Protein AF-A0AAF0UIE4-F1 (afdb_monomer_lite)

Foldseek 3Di:
DVVVVVVVVVVVVVVVVVVCCVCPPDVDPDLVVQLVDDDPVDDNVVSNVVSVVCPDPVVVVVVVVVVVVQVVVDDVPDDRDPPVVVVVVVVVVVVVVVVVVVVVVVVVVVVVVVVVVVVVVVVVVVVVVVVVVVVVVVVVVVVVVVVVVVVVVVVVVVVVVVVVVVVVD

pLDDT: mean 74.4, std 15.43, range [35.53, 94.75]

Organism: Solanum verrucosum (NCBI:txid315347)

Radius of gyration: 46.15 Å; chains: 1; bounding box: 106×25×122 Å

Secondary structure (DSSP, 8-state):
-HHHHHHHHHHHHHHHHHHHHHHHS---SSHHHHHH---TTS-HHHHHHHHHHHHSHHHHHHHHHHHHHHHHTS-TTPPS-HHHHHHHHHHHHHHHHHHHHHHHHHHHHHHHHHHHHHHHHHHHHHHHHHHHHHHHHHHHHHHHHHHHHHHHHHHHHHHHHHHHHHHT-

Structure (mmCIF, N/CA/C/O backbone):
data_AF-A0AAF0UIE4-F1
#
_entry.id   AF-A0AAF0UIE4-F1
#
loop_
_atom_site.group_PDB
_atom_site.id
_atom_site.type_symbol
_atom_site.label_atom_id
_atom_site.label_alt_id
_atom_site.label_comp_id
_atom_site.label_asym_id
_atom_site.label_entity_id
_atom_site.label_seq_id
_atom_site.pdbx_PDB_ins_code
_atom_site.Cartn_x
_atom_site.Cartn_y
_atom_site.Cartn_z
_atom_site.occupancy
_atom_site.B_iso_or_equiv
_atom_site.auth_seq_id
_atom_site.auth_comp_id
_atom_site.auth_asym_id
_atom_site.auth_atom_id
_atom_site.pdbx_PDB_model_num
ATOM 1 N N . MET A 1 1 ? 25.532 -14.137 12.101 1.00 48.09 1 MET A N 1
ATOM 2 C CA . MET A 1 1 ? 24.510 -14.704 11.189 1.00 48.09 1 MET A CA 1
ATOM 3 C C . MET A 1 1 ? 23.679 -13.654 10.441 1.00 48.09 1 MET A C 1
ATOM 5 O O . MET A 1 1 ? 23.620 -13.752 9.225 1.00 48.09 1 MET A O 1
ATOM 9 N N . LYS A 1 2 ? 23.116 -12.611 11.081 1.00 51.25 2 LYS A N 1
ATOM 10 C CA . LYS A 1 2 ? 22.290 -11.584 10.389 1.00 51.25 2 LYS A CA 1
ATOM 11 C C . LYS A 1 2 ? 22.974 -10.860 9.205 1.00 51.25 2 LYS A C 1
ATOM 13 O O . LYS A 1 2 ? 22.333 -10.628 8.189 1.00 51.25 2 LYS A O 1
ATOM 18 N N . ARG A 1 3 ? 24.282 -10.570 9.289 1.00 46.25 3 ARG A N 1
ATOM 19 C CA . ARG A 1 3 ? 25.047 -9.904 8.207 1.00 46.25 3 ARG A CA 1
ATOM 20 C C . ARG A 1 3 ? 25.141 -10.716 6.906 1.00 46.25 3 ARG A C 1
ATOM 22 O O . ARG A 1 3 ? 25.033 -10.142 5.831 1.00 46.25 3 ARG A O 1
ATOM 29 N N . ILE A 1 4 ? 25.302 -12.037 7.002 1.00 52.47 4 ILE A N 1
ATOM 30 C CA . ILE A 1 4 ? 25.456 -12.924 5.833 1.00 52.47 4 ILE A CA 1
ATOM 31 C C . ILE A 1 4 ? 24.136 -13.008 5.052 1.00 52.47 4 ILE A C 1
ATOM 33 O O . ILE A 1 4 ? 24.136 -12.944 3.825 1.00 52.47 4 ILE A O 1
ATOM 37 N N . LEU A 1 5 ? 23.003 -13.048 5.766 1.00 53.16 5 LEU A N 1
ATOM 38 C CA . LEU A 1 5 ? 21.674 -13.001 5.155 1.00 53.16 5 LEU A CA 1
ATOM 39 C C . LEU A 1 5 ? 21.460 -11.694 4.373 1.00 53.16 5 LEU A C 1
ATOM 41 O O . LEU A 1 5 ? 21.108 -11.765 3.199 1.00 53.16 5 LEU A O 1
ATOM 45 N N . MET A 1 6 ? 21.767 -10.520 4.946 1.00 55.44 6 MET A N 1
ATOM 46 C CA . MET A 1 6 ? 21.642 -9.233 4.230 1.00 55.44 6 MET A CA 1
ATOM 47 C C . MET A 1 6 ? 22.511 -9.151 2.962 1.00 55.44 6 MET A C 1
ATOM 49 O O . MET A 1 6 ? 22.059 -8.622 1.948 1.00 55.44 6 MET A O 1
ATOM 53 N N . MET A 1 7 ? 23.728 -9.709 2.975 1.00 50.72 7 MET A N 1
ATOM 54 C CA . MET A 1 7 ? 24.599 -9.726 1.787 1.00 50.72 7 MET A CA 1
ATOM 55 C C . MET A 1 7 ? 24.039 -10.593 0.646 1.00 50.72 7 MET A C 1
ATOM 57 O O . MET A 1 7 ? 24.214 -10.260 -0.531 1.00 50.72 7 MET A O 1
ATOM 61 N N . SER A 1 8 ? 23.321 -11.672 0.976 1.00 59.09 8 SER A N 1
ATOM 62 C CA . SER A 1 8 ? 22.686 -12.542 -0.022 1.00 59.09 8 SER A CA 1
ATOM 63 C C . SER A 1 8 ? 21.507 -11.868 -0.737 1.00 59.09 8 SER A C 1
ATOM 65 O O . SER A 1 8 ? 21.340 -12.057 -1.940 1.00 59.09 8 SER A O 1
ATOM 67 N N . PHE A 1 9 ? 20.748 -11.010 -0.043 1.00 55.91 9 PHE A N 1
ATOM 68 C CA . PHE A 1 9 ? 19.669 -10.222 -0.651 1.00 55.91 9 PHE A CA 1
ATOM 69 C C . PHE A 1 9 ? 20.203 -9.174 -1.628 1.00 55.91 9 PHE A C 1
ATOM 71 O O . PHE A 1 9 ? 19.652 -9.014 -2.712 1.00 55.91 9 PHE A O 1
ATOM 78 N N . GLY A 1 10 ? 21.309 -8.507 -1.289 1.00 67.44 10 GLY A N 1
ATOM 79 C CA . GLY A 1 10 ? 21.929 -7.523 -2.180 1.00 67.44 10 GLY A CA 1
ATOM 80 C C . GLY A 1 10 ? 22.458 -8.134 -3.480 1.00 67.44 10 GLY A C 1
ATOM 81 O O . GLY A 1 10 ? 22.334 -7.526 -4.541 1.00 67.44 10 GLY A O 1
ATOM 82 N N . SER A 1 11 ? 23.016 -9.345 -3.413 1.00 70.94 11 SER A N 1
ATOM 83 C CA . SER A 1 11 ? 23.518 -10.058 -4.597 1.00 70.94 11 SER A CA 1
ATOM 84 C C . SER A 1 11 ? 22.367 -10.564 -5.469 1.00 70.94 11 SER A C 1
ATOM 86 O O . SER A 1 11 ? 22.346 -10.284 -6.663 1.00 70.94 11 SER A O 1
ATOM 88 N N . LYS A 1 12 ? 21.338 -11.164 -4.853 1.00 72.19 12 LYS A N 1
ATOM 89 C CA . LYS A 1 12 ? 20.103 -11.569 -5.545 1.00 72.19 12 LYS A CA 1
ATOM 90 C C . LYS A 1 12 ? 19.378 -10.396 -6.202 1.00 72.19 12 LYS A C 1
ATOM 92 O O . LYS A 1 12 ? 18.851 -10.535 -7.295 1.00 72.19 12 LYS A O 1
ATOM 97 N N . TRP A 1 13 ? 19.381 -9.224 -5.570 1.00 67.75 13 TRP A N 1
ATOM 98 C CA . TRP A 1 13 ? 18.802 -8.011 -6.144 1.00 67.75 13 TRP A CA 1
ATOM 99 C C . TRP A 1 13 ? 19.589 -7.488 -7.347 1.00 67.75 13 TRP A C 1
ATOM 101 O O . TRP A 1 13 ? 18.992 -7.065 -8.333 1.00 67.75 13 TRP A O 1
ATOM 111 N N . LYS A 1 14 ? 20.927 -7.522 -7.294 1.00 72.75 14 LYS A N 1
ATOM 112 C CA . LYS A 1 14 ? 21.763 -7.167 -8.452 1.00 72.75 14 LYS A CA 1
ATOM 113 C C . LYS A 1 14 ? 21.501 -8.100 -9.630 1.00 72.75 14 LYS A C 1
ATOM 115 O O . LYS A 1 14 ? 21.385 -7.621 -10.752 1.00 72.75 14 LYS A O 1
ATOM 120 N N . GLU A 1 15 ? 21.380 -9.392 -9.360 1.00 69.50 15 GLU A N 1
ATOM 121 C CA . GLU A 1 15 ? 21.113 -10.416 -10.367 1.00 69.50 15 GLU A CA 1
ATOM 122 C C . GLU A 1 15 ? 19.702 -10.280 -10.946 1.00 69.50 15 GLU A C 1
ATOM 124 O O . GLU A 1 15 ? 19.551 -10.206 -12.158 1.00 69.50 15 GLU A O 1
ATOM 129 N N . SER A 1 16 ? 18.694 -10.051 -10.101 1.00 71.44 16 SER A N 1
ATOM 130 C CA . SER A 1 16 ? 17.324 -9.741 -10.529 1.00 71.44 16 SER A CA 1
ATOM 131 C C . SER A 1 16 ? 17.232 -8.440 -11.340 1.00 71.44 16 SER A C 1
ATOM 133 O O . SER A 1 16 ? 16.527 -8.389 -12.343 1.00 71.44 16 SER A O 1
ATOM 135 N N . LYS A 1 17 ? 17.982 -7.387 -10.978 1.00 68.00 17 LYS A N 1
ATOM 136 C CA . LYS A 1 17 ? 18.085 -6.162 -11.793 1.00 68.00 17 LYS A CA 1
ATOM 137 C C . LYS A 1 17 ? 18.754 -6.430 -13.138 1.00 68.00 17 LYS A C 1
ATOM 139 O O . LYS A 1 17 ? 18.337 -5.855 -14.138 1.00 68.00 17 LYS A O 1
ATOM 144 N N . HIS A 1 18 ? 19.807 -7.243 -13.164 1.00 66.00 18 HIS A N 1
ATOM 145 C CA . HIS A 1 18 ? 20.483 -7.625 -14.400 1.00 66.00 18 HIS A CA 1
ATOM 146 C C . HIS A 1 18 ? 19.542 -8.424 -15.307 1.00 66.00 18 HIS A C 1
ATOM 148 O O . HIS A 1 18 ? 19.429 -8.112 -16.488 1.00 66.00 18 HIS A O 1
ATOM 154 N N . GLU A 1 19 ? 18.814 -9.384 -14.740 1.00 66.19 19 GLU A N 1
ATOM 155 C CA . GLU A 1 19 ? 17.800 -10.193 -15.414 1.00 66.19 19 GLU A CA 1
ATOM 156 C C . GLU A 1 19 ? 16.653 -9.326 -15.958 1.00 66.19 19 GLU A C 1
ATOM 158 O O . GLU A 1 19 ? 16.333 -9.385 -17.139 1.00 66.19 19 GLU A O 1
ATOM 163 N N . ALA A 1 20 ? 16.111 -8.403 -15.159 1.00 64.94 20 ALA A N 1
ATOM 164 C CA . ALA A 1 20 ? 15.066 -7.482 -15.609 1.00 64.94 20 ALA A CA 1
ATOM 165 C C . ALA A 1 20 ? 15.540 -6.548 -16.738 1.00 64.94 20 ALA A C 1
ATOM 167 O O . ALA A 1 20 ? 14.797 -6.282 -17.681 1.00 64.94 20 ALA A O 1
ATOM 168 N N . LYS A 1 21 ? 16.790 -6.067 -16.675 1.00 62.31 21 LYS A N 1
ATOM 169 C CA . LYS A 1 21 ? 17.387 -5.257 -17.748 1.00 62.31 21 LYS A CA 1
ATOM 170 C C . LYS A 1 21 ? 17.614 -6.085 -19.014 1.00 62.31 21 LYS A C 1
ATOM 172 O O . LYS A 1 21 ? 17.309 -5.619 -20.103 1.00 62.31 21 LYS A O 1
ATOM 177 N N . THR A 1 22 ? 18.097 -7.317 -18.886 1.00 56.84 22 THR A N 1
ATOM 178 C CA . THR A 1 22 ? 18.299 -8.206 -20.044 1.00 56.84 22 THR A CA 1
ATOM 179 C C . THR A 1 22 ? 16.984 -8.640 -20.689 1.00 56.84 22 THR A C 1
ATOM 181 O O . THR A 1 22 ? 16.941 -8.778 -21.906 1.00 56.84 22 THR A O 1
ATOM 184 N N . ILE A 1 23 ? 15.903 -8.780 -19.917 1.00 59.12 23 ILE A N 1
ATOM 185 C CA . ILE A 1 23 ? 14.559 -9.086 -20.432 1.00 59.12 23 ILE A CA 1
ATOM 186 C C . ILE A 1 23 ? 13.897 -7.854 -21.082 1.00 59.12 23 ILE A C 1
ATOM 188 O O . ILE A 1 23 ? 13.151 -8.001 -22.045 1.00 59.12 23 ILE A O 1
ATOM 192 N N . GLY A 1 24 ? 14.149 -6.643 -20.568 1.00 47.94 24 GLY A N 1
ATOM 193 C CA . GLY A 1 24 ? 13.388 -5.440 -20.931 1.00 47.94 24 GLY A CA 1
ATOM 194 C C . GLY A 1 24 ? 13.941 -4.578 -22.071 1.00 47.94 24 GLY A C 1
ATOM 195 O O . GLY A 1 24 ? 13.171 -3.826 -22.661 1.00 47.94 24 GLY A O 1
ATOM 196 N N . TYR A 1 25 ? 15.241 -4.638 -22.386 1.00 56.06 25 TYR A N 1
ATOM 197 C CA . TYR A 1 25 ? 15.824 -3.721 -23.383 1.00 56.06 25 TYR A CA 1
ATOM 198 C C . TYR A 1 25 ? 15.657 -4.167 -24.841 1.00 56.06 25 TYR A C 1
ATOM 200 O O . TYR A 1 25 ? 15.742 -3.325 -25.730 1.00 56.06 25 TYR A O 1
ATOM 208 N N . ASP A 1 26 ? 15.396 -5.447 -25.103 1.00 55.38 26 ASP A N 1
ATOM 209 C CA . ASP A 1 26 ? 15.200 -5.943 -26.468 1.00 55.38 26 ASP A CA 1
ATOM 210 C C . ASP A 1 26 ? 14.233 -7.139 -26.481 1.00 55.38 26 ASP A C 1
ATOM 212 O O . ASP A 1 26 ? 14.655 -8.297 -26.549 1.00 55.38 26 ASP A O 1
ATOM 216 N N . PRO A 1 27 ? 12.917 -6.884 -26.357 1.00 62.31 27 PRO A N 1
ATOM 217 C CA . PRO A 1 27 ? 11.908 -7.944 -26.303 1.00 62.31 27 PRO A CA 1
ATOM 218 C C . PRO A 1 27 ? 11.811 -8.752 -27.607 1.00 62.31 27 PRO A C 1
ATOM 220 O O . PRO A 1 27 ? 11.186 -9.811 -27.627 1.00 62.31 27 PRO A O 1
ATOM 223 N N . HIS A 1 28 ? 12.442 -8.282 -28.686 1.00 68.25 28 HIS A N 1
ATOM 224 C CA . HIS A 1 28 ? 12.325 -8.847 -30.021 1.00 68.25 28 HIS A CA 1
ATOM 225 C C . HIS A 1 28 ? 13.686 -9.329 -30.512 1.00 68.25 28 HIS A C 1
ATOM 227 O O . HIS A 1 28 ? 14.604 -8.553 -30.783 1.00 68.25 28 HIS A O 1
ATOM 233 N N . LYS A 1 29 ? 13.821 -10.646 -30.664 1.00 65.69 29 LYS A N 1
ATOM 234 C CA . LYS A 1 29 ? 15.091 -11.266 -31.072 1.00 65.69 29 LYS A CA 1
ATOM 235 C C . LYS A 1 29 ? 15.359 -11.137 -32.571 1.00 65.69 29 LYS A C 1
ATOM 237 O O . LYS A 1 29 ? 16.494 -11.329 -33.001 1.00 65.69 29 LYS A O 1
ATOM 242 N N . ILE A 1 30 ? 14.325 -10.836 -33.357 1.00 74.62 30 ILE A N 1
ATOM 243 C CA . ILE A 1 30 ? 14.390 -10.731 -34.814 1.00 74.62 30 ILE A CA 1
ATOM 244 C C . ILE A 1 30 ? 13.835 -9.390 -35.297 1.00 74.62 30 ILE A C 1
ATOM 246 O O . ILE A 1 30 ? 12.877 -8.855 -34.741 1.00 74.62 30 ILE A O 1
ATOM 250 N N . ASP A 1 31 ? 14.412 -8.872 -36.381 1.00 76.38 31 ASP A N 1
ATOM 251 C CA . ASP A 1 31 ? 14.042 -7.563 -36.935 1.00 76.38 31 ASP A CA 1
ATOM 252 C C . ASP A 1 31 ? 12.580 -7.508 -37.397 1.00 76.38 31 ASP A C 1
ATOM 254 O O . ASP A 1 31 ? 11.950 -6.462 -37.311 1.00 76.38 31 ASP A O 1
ATOM 258 N N . ILE A 1 32 ? 12.012 -8.642 -37.819 1.00 76.31 32 ILE A N 1
ATOM 259 C CA . ILE A 1 32 ? 10.606 -8.750 -38.242 1.00 76.31 32 ILE A CA 1
ATOM 260 C C . ILE A 1 32 ? 9.658 -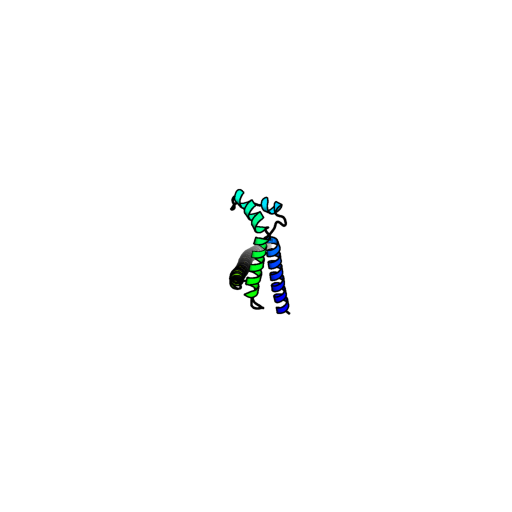8.429 -37.077 1.00 76.31 32 ILE A C 1
ATOM 262 O O . ILE A 1 32 ? 8.683 -7.703 -37.249 1.00 76.31 32 ILE A O 1
ATOM 266 N N . GLU A 1 33 ? 9.965 -8.927 -35.878 1.00 79.12 33 GLU A N 1
ATOM 267 C CA . GLU A 1 33 ? 9.178 -8.641 -34.676 1.00 79.12 33 GLU A CA 1
ATOM 268 C C . GLU A 1 33 ? 9.348 -7.184 -34.235 1.00 79.12 33 GLU A C 1
ATOM 270 O O . GLU A 1 33 ? 8.367 -6.558 -33.843 1.00 79.12 33 GLU A O 1
ATOM 275 N N . ARG A 1 34 ? 10.556 -6.614 -34.363 1.00 81.56 34 ARG A N 1
ATOM 276 C CA . ARG A 1 34 ? 10.806 -5.189 -34.078 1.00 81.56 34 ARG A CA 1
ATOM 277 C C . ARG A 1 34 ? 10.014 -4.282 -35.009 1.00 81.56 34 ARG A C 1
ATOM 279 O O . ARG A 1 34 ? 9.377 -3.341 -34.552 1.00 81.56 34 ARG A O 1
ATOM 286 N N . LEU A 1 35 ? 10.014 -4.584 -36.306 1.00 82.19 35 LEU A N 1
ATOM 287 C CA . LEU A 1 35 ? 9.279 -3.814 -37.310 1.00 82.19 35 LEU A CA 1
ATOM 288 C C . LEU A 1 35 ? 7.773 -3.790 -37.023 1.00 82.19 35 LEU A C 1
ATOM 290 O O . LEU A 1 35 ? 7.154 -2.744 -37.182 1.00 82.19 35 LEU A O 1
ATOM 294 N N . ALA A 1 36 ? 7.209 -4.897 -36.531 1.00 81.62 36 ALA A N 1
ATOM 295 C CA . ALA A 1 36 ? 5.795 -4.989 -36.163 1.00 81.62 36 ALA A CA 1
ATOM 296 C C . ALA A 1 36 ? 5.413 -4.176 -34.909 1.00 81.62 36 ALA A C 1
ATOM 298 O O . ALA A 1 36 ? 4.236 -3.888 -34.711 1.00 81.62 36 ALA A O 1
ATOM 299 N N . HIS A 1 37 ? 6.384 -3.794 -34.075 1.00 80.19 37 HIS A N 1
ATOM 300 C CA . HIS A 1 37 ? 6.165 -3.049 -32.832 1.00 80.19 37 HIS A CA 1
ATOM 301 C C . HIS A 1 37 ? 6.720 -1.625 -32.950 1.00 80.19 37 HIS A C 1
ATOM 303 O O . HIS A 1 37 ? 7.604 -1.220 -32.193 1.00 80.19 37 HIS A O 1
ATOM 309 N N . CYS A 1 38 ? 6.208 -0.866 -33.924 1.00 79.81 38 CYS A N 1
ATOM 310 C CA . CYS A 1 38 ? 6.531 0.552 -34.067 1.00 79.81 38 CYS A CA 1
ATOM 311 C C . CYS A 1 38 ? 6.005 1.338 -32.852 1.00 79.81 38 CYS A C 1
ATOM 313 O O . CYS A 1 38 ? 4.805 1.293 -32.583 1.00 79.81 38 CYS A O 1
ATOM 315 N N . PRO A 1 39 ? 6.857 2.065 -32.109 1.00 79.50 39 PRO A N 1
ATOM 316 C CA . PRO A 1 39 ? 6.393 2.932 -31.032 1.00 79.50 39 PRO A CA 1
ATOM 317 C C . PRO A 1 39 ? 5.572 4.103 -31.587 1.00 79.50 39 PRO A C 1
ATOM 319 O O . PRO A 1 39 ? 6.014 4.746 -32.535 1.00 79.50 39 PRO A O 1
ATOM 322 N N . ASP A 1 40 ? 4.471 4.478 -30.924 1.00 80.06 40 ASP A N 1
ATOM 323 C CA . ASP A 1 40 ? 3.575 5.584 -31.337 1.00 80.06 40 ASP A CA 1
ATOM 324 C C . ASP A 1 40 ? 4.275 6.942 -31.549 1.00 80.06 40 ASP A C 1
ATOM 326 O O . ASP A 1 40 ? 3.731 7.853 -32.165 1.00 80.06 40 ASP A O 1
ATOM 330 N N . ARG A 1 41 ? 5.478 7.114 -30.989 1.00 79.12 41 ARG A N 1
ATOM 331 C CA . ARG A 1 41 ? 6.276 8.347 -31.087 1.00 79.12 41 ARG A CA 1
ATOM 332 C C . ARG A 1 41 ? 7.137 8.429 -32.347 1.00 79.12 41 ARG A C 1
ATOM 334 O O . ARG A 1 41 ? 7.741 9.475 -32.574 1.00 79.12 41 ARG A O 1
ATOM 341 N N . VAL A 1 42 ? 7.281 7.332 -33.086 1.00 81.06 42 VAL A N 1
ATOM 342 C CA . VAL A 1 42 ? 8.147 7.240 -34.262 1.00 81.06 42 VAL A CA 1
ATOM 343 C C . VAL A 1 42 ? 7.270 7.093 -35.494 1.00 81.06 42 VAL A C 1
ATOM 345 O O . VAL A 1 42 ? 6.404 6.227 -35.545 1.00 81.06 42 VAL A O 1
ATOM 348 N N . GLU A 1 43 ? 7.516 7.936 -36.491 1.00 80.81 43 GLU A N 1
ATOM 349 C CA . GLU A 1 43 ? 6.844 7.842 -37.783 1.00 80.81 43 GLU A CA 1
ATOM 350 C C . GLU A 1 43 ? 7.210 6.518 -38.478 1.00 80.81 43 GLU A C 1
ATOM 352 O O . GLU A 1 43 ? 8.382 6.131 -38.551 1.00 80.81 43 GLU A O 1
ATOM 357 N N . GLU A 1 44 ? 6.213 5.818 -39.020 1.00 79.81 44 GLU A N 1
ATOM 358 C CA . GLU A 1 44 ? 6.360 4.461 -39.574 1.00 79.81 44 GLU A CA 1
ATOM 359 C C . GLU A 1 44 ? 7.382 4.398 -40.727 1.00 79.81 44 GLU A C 1
ATOM 361 O O . GLU A 1 44 ? 8.151 3.442 -40.866 1.00 79.81 44 GLU A O 1
ATOM 366 N N . ASN A 1 45 ? 7.467 5.473 -41.516 1.00 82.88 45 ASN A N 1
ATOM 367 C CA . ASN A 1 45 ? 8.438 5.615 -42.603 1.00 82.88 45 ASN A CA 1
ATOM 368 C C . ASN A 1 45 ? 9.897 5.725 -42.111 1.00 82.88 45 ASN A C 1
ATOM 370 O O . ASN A 1 45 ? 10.818 5.372 -42.849 1.00 82.88 45 ASN A O 1
ATOM 374 N N . GLN A 1 46 ? 10.120 6.179 -40.876 1.00 86.44 46 GLN A N 1
ATOM 375 C CA . GLN A 1 46 ? 11.435 6.272 -40.239 1.00 86.44 46 GLN A CA 1
ATOM 376 C C . GLN A 1 46 ? 11.775 5.006 -39.454 1.00 86.44 46 GLN A C 1
ATOM 378 O O . GLN A 1 46 ? 12.949 4.634 -39.370 1.00 86.44 46 GLN A O 1
ATOM 383 N N . TRP A 1 47 ? 10.762 4.324 -38.913 1.00 87.12 47 TRP A N 1
ATOM 384 C CA . TRP A 1 47 ? 10.942 3.151 -38.063 1.00 87.12 47 TRP A CA 1
ATOM 385 C C . TRP A 1 47 ? 11.719 2.029 -38.751 1.00 87.12 47 TRP A C 1
ATOM 387 O O . TRP A 1 47 ? 12.684 1.510 -38.192 1.00 87.12 47 TRP A O 1
ATOM 397 N N . SER A 1 48 ? 11.376 1.715 -39.999 1.00 83.81 48 SER A N 1
ATOM 398 C CA . SER A 1 48 ? 12.061 0.666 -40.765 1.00 83.81 48 SER A CA 1
ATOM 399 C C . SER A 1 48 ? 13.550 0.951 -40.973 1.00 83.81 48 SER A C 1
ATOM 401 O O . SER A 1 48 ? 14.399 0.090 -40.733 1.00 83.81 48 SER A O 1
ATOM 403 N N . SER A 1 49 ? 13.878 2.188 -41.349 1.00 87.44 49 SER A N 1
ATOM 404 C CA . SER A 1 49 ? 15.258 2.645 -41.532 1.00 87.44 49 SER A CA 1
ATOM 405 C C . SER A 1 49 ? 16.046 2.580 -40.227 1.00 87.44 49 SER A C 1
ATOM 407 O O . SER A 1 49 ? 17.213 2.187 -40.223 1.00 87.44 49 SER A O 1
ATOM 409 N N . LEU A 1 50 ? 15.397 2.917 -39.111 1.00 84.88 50 LEU A N 1
ATOM 410 C CA . LEU A 1 50 ? 15.995 2.840 -37.790 1.00 84.88 50 LEU A CA 1
ATOM 411 C C . LEU A 1 50 ? 16.283 1.378 -37.420 1.00 84.88 50 LEU A C 1
ATOM 413 O O . LEU A 1 50 ? 17.433 1.042 -37.158 1.00 84.88 50 LEU A O 1
ATOM 417 N N . VAL A 1 51 ? 15.300 0.478 -37.494 1.00 84.75 51 VAL A N 1
ATOM 418 C CA . VAL A 1 51 ? 15.507 -0.949 -37.181 1.00 84.75 51 VAL A CA 1
ATOM 419 C C . VAL A 1 51 ? 16.654 -1.540 -38.010 1.00 84.75 51 VAL A C 1
ATOM 421 O O . VAL A 1 51 ? 17.545 -2.182 -37.454 1.00 84.75 51 VAL A O 1
ATOM 424 N N . HIS A 1 52 ? 16.712 -1.250 -39.313 1.00 85.38 52 HIS A N 1
ATOM 425 C CA . HIS A 1 52 ? 17.815 -1.691 -40.169 1.00 85.38 52 HIS A CA 1
ATOM 426 C C . HIS A 1 52 ? 19.176 -1.107 -39.768 1.00 85.38 52 HIS A C 1
ATOM 428 O O . HIS A 1 52 ? 20.171 -1.835 -39.744 1.00 85.38 52 HIS A O 1
ATOM 434 N N . TYR A 1 53 ? 19.233 0.183 -39.434 1.00 85.94 53 TYR A N 1
ATOM 435 C CA . TYR A 1 53 ? 20.458 0.835 -38.980 1.00 85.94 53 TYR A CA 1
ATOM 436 C C . TYR A 1 53 ? 20.980 0.220 -37.675 1.00 85.94 53 TYR A C 1
ATOM 438 O O . TYR A 1 53 ? 22.141 -0.175 -37.612 1.00 85.94 53 TYR A O 1
ATOM 446 N N . TRP A 1 54 ? 20.129 0.059 -36.659 1.00 80.44 54 TRP A N 1
ATOM 447 C CA . TRP A 1 54 ? 20.523 -0.508 -35.362 1.00 80.44 54 TRP A CA 1
ATOM 448 C C . TRP A 1 54 ? 20.887 -1.998 -35.452 1.00 80.44 54 TRP A C 1
ATOM 450 O O . TRP A 1 54 ? 21.744 -2.480 -34.708 1.00 80.44 54 TRP A O 1
ATOM 460 N N . SER A 1 55 ? 20.306 -2.726 -36.409 1.00 80.00 55 SER A N 1
ATOM 461 C CA . SER A 1 55 ? 20.675 -4.115 -36.693 1.00 80.00 55 SER A CA 1
ATOM 462 C C . SER A 1 55 ? 21.937 -4.262 -37.551 1.00 80.00 55 SER A C 1
ATOM 464 O O . SER A 1 55 ? 22.500 -5.367 -37.608 1.00 80.00 55 SER A O 1
ATOM 466 N N . SER A 1 56 ? 22.437 -3.167 -38.138 1.00 84.75 56 SER A N 1
ATOM 467 C CA . SER A 1 56 ? 23.688 -3.128 -38.898 1.00 84.75 56 SER A CA 1
ATOM 468 C C . SER A 1 56 ? 24.897 -3.489 -38.034 1.00 84.75 56 SER A C 1
ATOM 470 O O . SER A 1 56 ? 24.969 -3.213 -36.834 1.00 84.75 56 SER A O 1
ATOM 472 N N . LYS A 1 57 ? 25.904 -4.085 -38.678 1.00 82.00 57 LYS A N 1
ATOM 473 C CA . LYS A 1 57 ? 27.194 -4.395 -38.048 1.00 82.00 57 LYS A CA 1
ATOM 474 C C . LYS A 1 57 ? 27.903 -3.134 -37.559 1.00 82.00 57 LYS A C 1
ATOM 476 O O . LYS A 1 57 ? 28.606 -3.193 -36.559 1.00 82.00 57 LYS A O 1
ATOM 481 N N . GLU A 1 58 ? 27.710 -2.014 -38.247 1.00 78.88 58 GLU A N 1
ATOM 482 C CA . GLU A 1 58 ? 28.355 -0.746 -37.919 1.00 78.88 58 GLU A CA 1
ATOM 483 C C . GLU A 1 58 ? 27.802 -0.141 -36.627 1.00 78.88 58 GLU A C 1
ATOM 485 O O . GLU A 1 58 ? 28.578 0.165 -35.728 1.00 78.88 58 GLU A O 1
ATOM 490 N N . ALA A 1 59 ? 26.477 -0.075 -36.472 1.00 76.19 59 ALA A N 1
ATOM 491 C CA . ALA A 1 59 ? 25.851 0.399 -35.238 1.00 76.19 59 ALA A CA 1
ATOM 492 C C . ALA A 1 59 ? 26.189 -0.504 -34.040 1.00 76.19 59 ALA A C 1
ATOM 494 O O . ALA A 1 59 ? 26.515 -0.012 -32.960 1.00 76.19 59 ALA A O 1
ATOM 495 N N . LYS A 1 60 ? 26.201 -1.829 -34.242 1.00 75.88 60 LYS A N 1
ATOM 496 C CA . LYS A 1 60 ? 26.633 -2.791 -33.213 1.00 75.88 60 LYS A CA 1
ATOM 497 C C . LYS A 1 60 ? 28.097 -2.599 -32.823 1.00 75.88 60 LYS A C 1
ATOM 499 O O . LYS A 1 60 ? 28.419 -2.661 -31.642 1.00 75.88 60 LYS A O 1
ATOM 504 N N . LYS A 1 61 ? 28.974 -2.335 -33.796 1.00 79.00 61 LYS A N 1
ATOM 505 C CA . LYS A 1 61 ? 30.384 -2.033 -33.544 1.00 79.00 61 LYS A CA 1
ATOM 506 C C . LYS A 1 61 ? 30.537 -0.732 -32.754 1.00 79.00 61 LYS A C 1
ATOM 508 O O . LYS A 1 61 ? 31.189 -0.755 -31.728 1.00 79.00 61 LYS A O 1
ATOM 513 N N . GLN A 1 62 ? 29.863 0.346 -33.154 1.00 75.62 62 GLN A N 1
ATOM 514 C CA . GLN A 1 62 ? 29.867 1.621 -32.421 1.00 75.62 62 GLN A CA 1
ATOM 515 C C . GLN A 1 62 ? 29.395 1.450 -30.969 1.00 75.62 62 GLN A C 1
ATOM 517 O O . GLN A 1 62 ? 29.980 2.017 -30.052 1.00 75.62 62 GLN A O 1
ATOM 522 N N . MET A 1 63 ? 28.362 0.633 -30.739 1.00 72.00 63 MET A N 1
ATOM 523 C CA . MET A 1 63 ? 27.888 0.341 -29.387 1.00 72.00 63 MET A CA 1
ATOM 524 C C . MET A 1 63 ? 28.919 -0.456 -28.577 1.00 72.00 63 MET A C 1
ATOM 526 O O . MET A 1 63 ? 29.129 -0.151 -27.407 1.00 72.00 63 MET A O 1
ATOM 530 N N . ASN A 1 64 ? 29.585 -1.437 -29.190 1.00 70.12 64 ASN A N 1
ATOM 531 C CA . ASN A 1 64 ? 30.648 -2.207 -28.543 1.00 70.12 64 ASN A CA 1
ATOM 532 C C . ASN A 1 64 ? 31.887 -1.349 -28.250 1.00 70.12 64 ASN A C 1
ATOM 534 O O . ASN A 1 64 ? 32.398 -1.410 -27.139 1.00 70.12 64 ASN A O 1
ATOM 538 N N . ASP A 1 65 ? 32.306 -0.502 -29.191 1.00 73.50 65 ASP A N 1
ATOM 539 C CA . ASP A 1 65 ? 33.431 0.425 -29.032 1.00 73.50 65 ASP A CA 1
ATOM 540 C C . ASP A 1 65 ? 33.137 1.426 -27.891 1.00 73.50 65 ASP A C 1
ATOM 542 O O . ASP A 1 65 ? 33.992 1.700 -27.050 1.00 73.50 65 ASP A O 1
ATOM 546 N N . LEU A 1 66 ? 31.894 1.918 -27.778 1.00 66.56 66 LEU A N 1
ATOM 547 C CA . LEU A 1 66 ? 31.459 2.738 -26.640 1.00 66.56 66 LEU A CA 1
ATOM 548 C C . LEU A 1 66 ? 31.468 1.960 -25.320 1.00 66.56 66 LEU A C 1
ATOM 550 O O . LEU A 1 66 ? 31.857 2.514 -24.294 1.00 66.56 66 LEU A O 1
ATOM 554 N N . VAL A 1 67 ? 31.043 0.694 -25.322 1.00 64.75 67 VAL A N 1
ATOM 555 C CA . VAL A 1 67 ? 31.101 -0.173 -24.136 1.00 64.75 67 VAL A CA 1
ATOM 556 C C . VAL A 1 67 ? 32.550 -0.393 -23.700 1.00 64.75 67 VAL A C 1
ATOM 558 O O . VAL A 1 67 ? 32.819 -0.297 -22.505 1.00 64.75 67 VAL A O 1
ATOM 561 N N . GLU A 1 68 ? 33.480 -0.614 -24.631 1.00 62.88 68 GLU A N 1
ATOM 562 C CA . GLU A 1 68 ? 34.915 -0.739 -24.342 1.00 62.88 68 GLU A CA 1
ATOM 563 C C . GLU A 1 68 ? 35.484 0.546 -23.730 1.00 62.88 68 GLU A C 1
ATOM 565 O O . GLU A 1 68 ? 36.088 0.491 -22.659 1.00 62.88 68 GLU A O 1
ATOM 570 N N . VAL A 1 69 ? 35.192 1.715 -24.308 1.00 64.38 69 VAL A N 1
ATOM 571 C CA . VAL A 1 69 ? 35.618 3.018 -23.759 1.00 64.38 69 VAL A CA 1
ATOM 572 C C . VAL A 1 69 ? 35.031 3.267 -22.361 1.00 64.38 69 VAL A C 1
ATOM 574 O O . VAL A 1 69 ? 35.720 3.755 -21.462 1.00 64.38 69 VAL A O 1
ATOM 577 N N . TYR A 1 70 ? 33.767 2.902 -22.128 1.00 55.66 70 TYR A N 1
ATOM 578 C CA . TYR A 1 70 ? 33.145 3.004 -20.803 1.00 55.66 70 TYR A CA 1
ATOM 579 C C . TYR A 1 70 ? 33.703 1.987 -19.792 1.00 55.66 70 TYR A C 1
ATOM 581 O O . TYR A 1 70 ? 33.691 2.262 -18.590 1.00 55.66 70 TYR A O 1
ATOM 589 N N . LEU A 1 71 ? 34.201 0.833 -20.249 1.00 56.41 71 LEU A N 1
ATOM 590 C CA . LEU A 1 71 ? 34.913 -0.141 -19.418 1.00 56.41 71 LEU A CA 1
ATOM 591 C C . LEU A 1 71 ? 36.324 0.335 -19.057 1.00 56.41 71 LEU A C 1
ATOM 593 O O . LEU A 1 71 ? 36.739 0.144 -17.918 1.00 56.41 71 LEU A O 1
ATOM 597 N N . GLU A 1 72 ? 37.036 0.991 -19.973 1.00 54.97 72 GLU A N 1
ATOM 598 C CA . GLU A 1 72 ? 38.367 1.559 -19.710 1.00 54.97 72 GLU A CA 1
ATOM 599 C C . GLU A 1 72 ? 38.324 2.730 -18.717 1.00 54.97 72 GLU A C 1
ATOM 601 O O . GLU A 1 72 ? 39.235 2.897 -17.904 1.00 54.97 72 GLU A O 1
ATOM 606 N N . LEU A 1 73 ? 37.234 3.504 -18.709 1.00 53.72 73 LEU A N 1
ATOM 607 C CA . LEU A 1 73 ? 36.983 4.532 -17.691 1.00 53.72 73 LEU A CA 1
ATOM 608 C C . LEU A 1 73 ? 36.538 3.952 -16.334 1.00 53.72 73 LEU A C 1
ATOM 610 O O . LEU A 1 73 ? 36.523 4.668 -15.327 1.00 53.72 73 LEU A O 1
ATOM 614 N N . ASN A 1 74 ? 36.196 2.662 -16.271 1.00 44.72 74 ASN A N 1
ATOM 615 C CA . ASN A 1 74 ? 35.866 1.976 -15.029 1.00 44.72 74 ASN A CA 1
ATOM 616 C C . ASN A 1 74 ? 37.142 1.438 -14.363 1.00 44.72 74 ASN A C 1
ATOM 618 O O . ASN A 1 74 ? 37.626 0.346 -14.650 1.00 44.72 74 ASN A O 1
ATOM 622 N N . VAL A 1 75 ? 37.645 2.185 -13.377 1.00 43.06 75 VAL A N 1
ATOM 623 C CA . VAL A 1 75 ? 38.603 1.672 -12.384 1.00 43.06 75 VAL A CA 1
ATOM 624 C C . VAL A 1 75 ? 38.059 0.352 -11.800 1.00 43.06 75 VAL A C 1
ATOM 626 O O . VAL A 1 75 ? 36.875 0.313 -11.434 1.00 43.06 75 VAL A O 1
ATOM 629 N N . PRO A 1 76 ? 38.863 -0.724 -11.668 1.00 35.53 76 PRO A N 1
ATOM 630 C CA . PRO A 1 76 ? 38.378 -2.009 -11.171 1.00 35.53 76 PRO A CA 1
ATOM 631 C C . PRO A 1 76 ? 37.766 -1.841 -9.775 1.00 35.53 76 PRO A C 1
ATOM 633 O O . PRO A 1 76 ? 38.460 -1.516 -8.815 1.00 35.53 76 PRO A O 1
ATOM 636 N N . GLY A 1 77 ? 36.445 -2.017 -9.676 1.00 45.47 77 GLY A N 1
ATOM 637 C CA . GLY A 1 77 ? 35.666 -1.799 -8.450 1.00 45.47 77 GLY A CA 1
ATOM 638 C C . GLY A 1 77 ? 34.572 -0.729 -8.553 1.00 45.47 77 GLY A C 1
ATOM 639 O O . GLY A 1 77 ? 33.710 -0.676 -7.674 1.00 45.47 77 GLY A O 1
ATOM 640 N N . SER A 1 78 ? 34.537 0.074 -9.621 1.00 41.78 78 SER A N 1
ATOM 641 C CA . SER A 1 78 ? 33.437 1.011 -9.875 1.00 41.78 78 SER A CA 1
ATOM 642 C C . SER A 1 78 ? 32.399 0.405 -10.825 1.00 41.78 78 SER A C 1
ATOM 644 O O . SER A 1 78 ? 32.716 -0.023 -11.929 1.00 41.78 78 SER A O 1
ATOM 646 N N . ALA A 1 79 ? 31.142 0.343 -10.382 1.00 45.69 79 ALA A N 1
ATOM 647 C CA . ALA A 1 79 ? 29.991 -0.034 -11.203 1.00 45.69 79 ALA A CA 1
ATOM 648 C C . ALA A 1 79 ? 29.599 1.121 -12.153 1.00 45.69 79 ALA A C 1
ATOM 650 O O . ALA A 1 79 ? 29.808 2.283 -11.792 1.00 45.69 79 ALA A O 1
ATOM 651 N N . PRO A 1 80 ? 28.989 0.845 -13.325 1.00 43.09 80 PRO A N 1
ATOM 652 C CA . PRO A 1 80 ? 28.617 1.887 -14.281 1.00 43.09 80 PRO A CA 1
ATOM 653 C C . PRO A 1 80 ? 27.664 2.908 -13.632 1.00 43.09 80 PRO A C 1
ATOM 655 O O . PRO A 1 80 ? 26.637 2.545 -13.058 1.00 43.09 80 PRO A O 1
ATOM 658 N N . ASN A 1 81 ? 28.043 4.189 -13.699 1.00 46.66 81 ASN A N 1
ATOM 659 C CA . ASN A 1 81 ? 27.323 5.370 -13.204 1.00 46.66 81 ASN A CA 1
ATOM 660 C C . ASN A 1 81 ? 26.789 5.275 -11.758 1.00 46.66 81 ASN A C 1
ATOM 662 O O . ASN A 1 81 ? 25.587 5.170 -11.494 1.00 46.66 81 ASN A O 1
ATOM 666 N N . HIS A 1 82 ? 27.706 5.444 -10.800 1.00 46.56 82 HIS A N 1
ATOM 667 C CA . HIS A 1 82 ? 27.424 5.631 -9.370 1.00 46.56 82 HIS A CA 1
ATOM 668 C C . HIS A 1 82 ? 26.357 6.713 -9.083 1.00 46.56 82 HIS A C 1
ATOM 670 O O . HIS A 1 82 ? 25.575 6.563 -8.147 1.00 46.56 82 HIS A O 1
ATOM 676 N N . VAL A 1 83 ? 26.271 7.769 -9.902 1.00 42.12 83 VAL A N 1
ATOM 677 C CA . VAL A 1 83 ? 25.333 8.892 -9.700 1.00 42.12 83 VAL A CA 1
ATOM 678 C C . VAL A 1 83 ? 23.870 8.474 -9.918 1.00 42.12 83 VAL A C 1
ATOM 680 O O . VAL A 1 83 ? 23.035 8.725 -9.051 1.00 42.12 83 VAL A O 1
ATOM 683 N N . TYR A 1 84 ? 23.565 7.752 -11.004 1.00 43.69 84 TYR A N 1
ATOM 684 C CA . TYR A 1 84 ? 22.210 7.238 -11.275 1.00 43.69 84 TYR A CA 1
ATOM 685 C C . TYR A 1 84 ? 21.794 6.164 -10.260 1.00 43.69 84 TYR A C 1
ATOM 687 O O . TYR A 1 84 ? 20.670 6.162 -9.765 1.00 43.69 84 TYR A O 1
ATOM 695 N N . SER A 1 85 ? 22.733 5.295 -9.868 1.00 51.81 85 SER A N 1
ATOM 696 C CA . SER A 1 85 ? 22.483 4.278 -8.839 1.00 51.81 85 SER A CA 1
ATOM 697 C C . SER A 1 85 ? 22.239 4.857 -7.441 1.00 51.81 85 SER A C 1
ATOM 699 O O . SER A 1 85 ? 21.610 4.192 -6.621 1.00 51.81 85 SER A O 1
ATOM 701 N N . GLN A 1 86 ? 22.760 6.045 -7.123 1.00 51.75 86 GLN A N 1
ATOM 702 C CA . GLN A 1 86 ? 22.576 6.660 -5.807 1.00 51.75 86 GLN A CA 1
ATOM 703 C C . GLN A 1 86 ? 21.232 7.394 -5.705 1.00 51.75 86 GLN A C 1
ATOM 705 O O . GLN A 1 86 ? 20.607 7.335 -4.649 1.00 51.75 86 GLN A O 1
ATOM 710 N N . ALA A 1 87 ? 20.765 8.019 -6.791 1.00 53.62 87 ALA A N 1
ATOM 711 C CA . ALA A 1 87 ? 19.436 8.630 -6.852 1.00 53.62 87 ALA A CA 1
ATOM 712 C C . ALA A 1 87 ? 18.320 7.577 -6.708 1.00 53.62 87 ALA A C 1
ATOM 714 O O . ALA A 1 87 ? 17.524 7.665 -5.781 1.00 53.62 87 ALA A O 1
ATOM 715 N N . GLU A 1 88 ? 18.354 6.500 -7.504 1.00 56.47 88 GLU A N 1
ATOM 716 C CA . GLU A 1 88 ? 17.358 5.419 -7.404 1.00 56.47 88 GLU A CA 1
ATOM 717 C C . GLU A 1 88 ? 17.360 4.713 -6.038 1.00 56.47 88 GLU A C 1
ATOM 719 O O . GLU A 1 88 ? 16.318 4.266 -5.560 1.00 56.47 88 GLU A O 1
ATOM 724 N N . LYS A 1 89 ? 18.530 4.576 -5.395 1.00 58.56 89 LYS A N 1
ATOM 725 C CA . LYS A 1 89 ? 18.614 4.000 -4.042 1.00 58.56 89 LYS A CA 1
ATOM 726 C C . LYS A 1 89 ? 17.962 4.904 -3.003 1.00 58.56 89 LYS A C 1
ATOM 728 O O . LYS A 1 89 ? 17.237 4.397 -2.161 1.00 58.56 89 LYS A O 1
ATOM 733 N N . ARG A 1 90 ? 18.177 6.221 -3.090 1.00 57.94 90 ARG A N 1
ATOM 734 C CA . ARG A 1 90 ? 17.519 7.193 -2.204 1.00 57.94 90 ARG A CA 1
ATOM 735 C C . ARG A 1 90 ? 16.002 7.181 -2.389 1.00 57.94 90 ARG A C 1
ATOM 737 O O . ARG A 1 90 ? 15.279 7.204 -1.398 1.00 57.94 90 ARG A O 1
ATOM 744 N N . ASP A 1 91 ? 15.519 7.069 -3.622 1.00 66.94 91 ASP A N 1
ATOM 745 C CA . ASP A 1 91 ? 14.078 6.985 -3.900 1.00 66.94 91 ASP A CA 1
ATOM 746 C C . ASP A 1 91 ? 13.458 5.689 -3.351 1.00 66.94 91 ASP A C 1
ATOM 748 O O . ASP A 1 91 ? 12.338 5.684 -2.840 1.00 66.94 91 ASP A O 1
ATOM 752 N N . PHE A 1 92 ? 14.198 4.578 -3.400 1.00 63.34 92 PHE A N 1
ATOM 753 C CA . PHE A 1 92 ? 13.763 3.324 -2.789 1.00 63.34 92 PHE A CA 1
ATOM 754 C C . PHE A 1 92 ? 13.770 3.391 -1.257 1.00 63.34 92 PHE A C 1
ATOM 756 O O . PHE A 1 92 ? 12.773 3.033 -0.632 1.00 63.34 92 PHE A O 1
ATOM 763 N N . ASP A 1 93 ? 14.858 3.877 -0.654 1.00 70.31 93 ASP A N 1
ATOM 764 C CA . ASP A 1 93 ? 14.995 3.979 0.802 1.00 70.31 93 ASP A CA 1
ATOM 765 C C . ASP A 1 93 ? 13.907 4.893 1.392 1.00 70.31 93 ASP A C 1
ATOM 767 O O . ASP A 1 93 ? 13.258 4.529 2.372 1.00 70.31 93 ASP A O 1
ATOM 771 N N . THR A 1 94 ? 13.616 6.023 0.738 1.00 77.56 94 THR A N 1
ATOM 772 C CA . THR A 1 94 ? 12.525 6.929 1.141 1.00 77.56 94 THR A CA 1
ATOM 773 C C . THR A 1 94 ? 11.145 6.292 0.980 1.00 77.56 94 THR A C 1
ATOM 775 O O . THR A 1 94 ? 10.297 6.446 1.860 1.00 77.56 94 THR A O 1
ATOM 778 N N . ARG A 1 95 ? 10.898 5.527 -0.094 1.00 82.81 95 ARG A N 1
ATOM 779 C CA . ARG A 1 95 ? 9.637 4.785 -0.264 1.00 82.81 95 ARG A CA 1
ATOM 780 C C . ARG A 1 95 ? 9.443 3.737 0.833 1.00 82.81 95 ARG A C 1
ATOM 782 O O . ARG A 1 95 ? 8.354 3.660 1.398 1.00 82.81 95 ARG A O 1
ATOM 789 N N . VAL A 1 96 ? 10.481 2.962 1.144 1.00 81.19 96 VAL A N 1
ATOM 790 C CA . VAL A 1 96 ? 10.437 1.953 2.213 1.00 81.19 96 VAL A CA 1
ATOM 791 C C . VAL A 1 96 ? 10.203 2.616 3.569 1.00 81.19 96 VAL A C 1
ATOM 793 O O . VAL A 1 96 ? 9.372 2.148 4.344 1.00 81.19 96 VAL A O 1
ATOM 796 N N . GLU A 1 97 ? 10.876 3.729 3.853 1.00 82.81 97 GLU A N 1
ATOM 797 C CA . GLU A 1 97 ? 10.688 4.467 5.102 1.00 82.81 97 GLU A CA 1
ATOM 798 C C . GLU A 1 97 ? 9.255 5.007 5.241 1.00 82.81 97 GLU A C 1
ATOM 800 O O . GLU A 1 97 ? 8.638 4.851 6.299 1.00 82.81 97 GLU A O 1
ATOM 805 N N . MET A 1 98 ? 8.671 5.539 4.160 1.00 85.12 98 MET A N 1
ATOM 806 C CA . MET A 1 98 ? 7.263 5.951 4.141 1.00 85.12 98 MET A CA 1
ATOM 807 C C . MET A 1 98 ? 6.300 4.779 4.371 1.00 85.12 98 MET A C 1
ATOM 809 O O . MET A 1 98 ? 5.334 4.923 5.122 1.00 85.12 98 MET A O 1
ATOM 813 N N . GLU A 1 99 ? 6.539 3.614 3.763 1.00 84.19 99 GLU A N 1
ATOM 814 C CA . GLU A 1 99 ? 5.704 2.424 3.982 1.00 84.19 99 GLU A CA 1
ATOM 815 C C . GLU A 1 99 ? 5.783 1.919 5.425 1.00 84.19 99 GLU A C 1
ATOM 817 O O . GLU A 1 99 ? 4.750 1.606 6.022 1.00 84.19 99 GLU A O 1
ATOM 822 N N . VAL A 1 100 ? 6.977 1.904 6.022 1.00 89.31 100 VAL A N 1
ATOM 823 C CA . VAL A 1 100 ? 7.168 1.522 7.429 1.00 89.31 100 VAL A CA 1
ATOM 824 C C . VAL A 1 100 ? 6.448 2.496 8.360 1.00 89.31 100 VAL A C 1
ATOM 826 O O . VAL A 1 100 ? 5.760 2.063 9.291 1.00 89.31 100 VAL A O 1
ATOM 829 N N . GLN A 1 101 ? 6.544 3.806 8.109 1.00 86.56 101 GLN A N 1
ATOM 830 C CA . GLN A 1 101 ? 5.812 4.805 8.890 1.00 86.56 101 GLN A CA 1
ATOM 831 C C . GLN A 1 101 ? 4.297 4.644 8.740 1.00 86.56 101 GLN A C 1
ATOM 833 O O . GLN A 1 101 ? 3.575 4.686 9.738 1.00 86.56 101 GLN A O 1
ATOM 838 N N . LYS A 1 102 ? 3.809 4.398 7.520 1.00 92.38 102 LYS A N 1
ATOM 839 C CA . LYS A 1 102 ? 2.387 4.160 7.251 1.00 92.38 102 LYS A CA 1
ATOM 840 C C . LYS A 1 102 ? 1.874 2.924 7.990 1.00 92.38 102 LYS A C 1
ATOM 842 O O . LYS A 1 102 ? 0.844 3.010 8.654 1.00 92.38 102 LYS A O 1
ATOM 847 N N . ALA A 1 103 ? 2.601 1.809 7.927 1.00 88.50 103 ALA A N 1
ATOM 848 C CA . ALA A 1 103 ? 2.251 0.582 8.640 1.00 88.50 103 ALA A CA 1
ATOM 849 C C . ALA A 1 103 ? 2.255 0.786 10.164 1.00 88.50 103 ALA A C 1
ATOM 851 O O . ALA A 1 103 ? 1.331 0.362 10.854 1.00 88.50 103 ALA A O 1
ATOM 852 N N . THR A 1 104 ? 3.252 1.503 10.689 1.00 90.38 104 THR A N 1
ATOM 853 C CA . THR A 1 104 ? 3.347 1.808 12.124 1.00 90.38 104 THR A CA 1
ATOM 854 C C . THR A 1 104 ? 2.186 2.683 12.595 1.00 90.38 104 THR A C 1
ATOM 856 O O . THR A 1 104 ? 1.609 2.431 13.652 1.00 90.38 104 THR A O 1
ATOM 859 N N . SER A 1 105 ? 1.819 3.706 11.820 1.00 92.31 105 SER A N 1
ATOM 860 C CA . SER A 1 105 ? 0.678 4.570 12.132 1.00 92.31 105 SER A CA 1
ATOM 861 C C . SER A 1 105 ? -0.644 3.810 12.058 1.00 92.31 105 SER A C 1
ATOM 863 O O . SER A 1 105 ? -1.456 3.947 12.966 1.00 92.31 105 SER A O 1
ATOM 865 N N . ALA A 1 106 ? -0.836 2.957 11.047 1.00 92.88 106 ALA A N 1
ATOM 866 C CA . ALA A 1 106 ? -2.025 2.114 10.937 1.00 9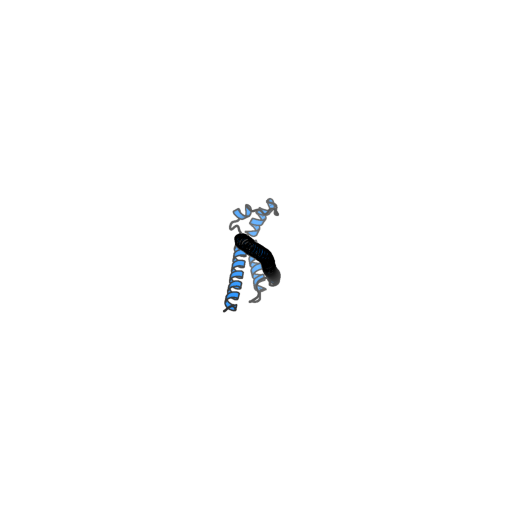2.88 106 ALA A CA 1
ATOM 867 C C . ALA A 1 106 ? -2.179 1.187 12.153 1.00 92.88 106 ALA A C 1
ATOM 869 O O . ALA A 1 106 ? -3.246 1.140 12.755 1.00 92.88 106 ALA A O 1
ATOM 870 N N . MET A 1 107 ? -1.095 0.531 12.578 1.00 90.31 107 MET A N 1
ATOM 871 C CA . MET A 1 107 ? -1.111 -0.344 13.753 1.00 90.31 107 MET A CA 1
ATOM 872 C C . MET A 1 107 ? -1.407 0.426 15.048 1.00 90.31 107 MET A C 1
ATOM 874 O O . MET A 1 107 ? -2.144 -0.059 15.904 1.00 90.31 107 MET A O 1
ATOM 878 N N . LYS A 1 108 ? -0.866 1.645 15.194 1.00 92.62 108 LYS A N 1
ATOM 879 C CA . LYS A 1 108 ? -1.193 2.521 16.330 1.00 92.62 108 LYS A CA 1
ATOM 880 C C . LYS A 1 108 ? -2.676 2.883 16.345 1.00 92.62 108 LYS A C 1
ATOM 882 O O . LYS A 1 108 ? -3.285 2.786 17.403 1.00 92.62 108 LYS A O 1
ATOM 887 N N . ILE A 1 109 ? -3.243 3.259 15.197 1.00 93.75 109 ILE A N 1
ATOM 888 C CA . ILE A 1 109 ? -4.666 3.606 15.075 1.00 93.75 109 ILE A CA 1
ATOM 889 C C . ILE A 1 109 ? -5.534 2.400 15.441 1.00 93.75 109 ILE A C 1
ATOM 891 O O . ILE A 1 109 ? -6.366 2.505 16.340 1.00 93.75 109 ILE A O 1
ATOM 895 N N . GLU A 1 110 ? -5.269 1.238 14.843 1.00 91.81 110 GLU A N 1
ATOM 896 C CA . GLU A 1 110 ? -6.014 0.006 15.121 1.00 91.81 110 GLU A CA 1
ATOM 897 C C . GLU A 1 110 ? -5.983 -0.350 16.616 1.00 91.81 110 GLU A C 1
ATOM 899 O O . GLU A 1 110 ? -7.000 -0.701 17.216 1.00 91.81 110 GLU A O 1
ATOM 904 N N . MET A 1 111 ? -4.817 -0.226 17.255 1.00 92.56 111 MET A N 1
ATOM 905 C CA . MET A 1 111 ? -4.676 -0.504 18.681 1.00 92.56 111 MET A CA 1
ATOM 906 C C . MET A 1 111 ? -5.426 0.517 19.546 1.00 92.56 111 MET A C 1
ATOM 908 O O . MET A 1 111 ? -6.019 0.139 20.555 1.00 92.56 111 MET A O 1
ATOM 912 N N . THR A 1 112 ? -5.453 1.794 19.152 1.00 90.38 112 THR A N 1
ATOM 913 C CA . THR A 1 112 ? -6.224 2.827 19.862 1.00 90.38 112 THR A CA 1
ATOM 914 C C . THR A 1 112 ? -7.734 2.646 19.720 1.00 90.38 112 THR A C 1
ATOM 916 O O . THR A 1 112 ? -8.444 2.803 20.711 1.00 90.38 112 THR A O 1
ATOM 919 N N . GLU A 1 113 ? -8.226 2.249 18.544 1.00 94.75 113 GLU A N 1
ATOM 920 C CA . GLU A 1 113 ? -9.646 1.944 18.325 1.00 94.75 113 GLU A CA 1
ATOM 921 C C . GLU A 1 113 ? -10.085 0.747 19.169 1.00 94.75 113 GLU A C 1
ATOM 923 O O . GLU A 1 113 ? -11.071 0.838 19.898 1.00 94.75 113 GLU A O 1
ATOM 928 N N . LYS A 1 114 ? -9.299 -0.340 19.177 1.00 94.00 114 LYS A N 1
ATOM 929 C CA . LYS A 1 114 ? -9.585 -1.513 20.022 1.00 94.00 114 LYS A CA 1
ATOM 930 C C . LYS A 1 114 ? -9.639 -1.164 21.509 1.00 94.00 114 LYS A C 1
ATOM 932 O O . LYS A 1 114 ? -10.505 -1.662 22.221 1.00 94.00 114 LYS A O 1
ATOM 937 N N . MET A 1 115 ? -8.742 -0.298 21.981 1.00 92.75 115 MET A N 1
ATOM 938 C CA . MET A 1 115 ? -8.762 0.175 23.369 1.00 92.75 115 MET A CA 1
ATOM 939 C C . MET A 1 115 ? -10.001 1.023 23.677 1.00 92.75 115 MET A C 1
ATOM 941 O O . MET A 1 115 ? -10.552 0.917 24.773 1.00 92.75 115 MET A O 1
ATOM 945 N N . TYR A 1 116 ? -10.441 1.862 22.736 1.00 93.94 116 TYR A N 1
ATOM 946 C CA . TYR A 1 116 ? -11.640 2.679 22.911 1.00 93.94 116 TYR A CA 1
ATOM 947 C C . TYR A 1 116 ? -12.909 1.820 22.960 1.00 93.94 116 TYR A C 1
ATOM 949 O O . TYR A 1 116 ? -13.718 1.991 23.871 1.00 93.94 116 TYR A O 1
ATOM 957 N N . GLU A 1 117 ? -13.046 0.851 22.053 1.00 93.81 117 GLU A N 1
ATOM 958 C CA . GLU A 1 117 ? -14.185 -0.073 22.057 1.00 93.81 117 GLU A CA 1
ATOM 959 C C . GLU A 1 117 ? -14.214 -0.938 23.323 1.00 93.81 117 GLU A C 1
ATOM 961 O O . GLU A 1 117 ? -15.246 -1.007 23.986 1.00 93.81 117 GLU A O 1
ATOM 966 N N . ALA A 1 118 ? -13.074 -1.492 23.754 1.00 92.88 118 ALA A N 1
ATOM 967 C CA . ALA A 1 118 ? -13.004 -2.254 25.004 1.00 92.88 118 ALA A CA 1
ATOM 968 C C . ALA A 1 118 ? -13.416 -1.411 26.226 1.00 92.88 118 ALA A C 1
ATOM 970 O O . ALA A 1 118 ? -14.109 -1.891 27.125 1.00 92.88 118 ALA A O 1
ATOM 971 N N . LYS A 1 119 ? -13.027 -0.128 26.255 1.00 91.50 119 LYS A N 1
ATOM 972 C CA . LYS A 1 119 ? -13.426 0.794 27.325 1.00 91.50 119 LYS A CA 1
ATOM 973 C C . LYS A 1 119 ? -14.932 1.065 27.307 1.00 91.50 119 LYS A C 1
ATOM 975 O O . LYS A 1 119 ? -15.560 1.070 28.362 1.00 91.50 119 LYS A O 1
ATOM 980 N N . LYS A 1 120 ? -15.509 1.264 26.122 1.00 94.62 120 LYS A N 1
ATOM 981 C CA . LYS A 1 120 ? -16.948 1.478 25.939 1.00 94.62 120 LYS A CA 1
ATOM 982 C C . LYS A 1 120 ? -17.764 0.251 26.357 1.00 94.62 120 LYS A C 1
ATOM 984 O O . LYS A 1 120 ? -18.807 0.399 26.989 1.00 94.62 120 LYS A O 1
ATOM 989 N N . GLU A 1 121 ? -17.285 -0.953 26.049 1.00 91.94 121 GLU A N 1
ATOM 990 C CA . GLU A 1 121 ? -17.913 -2.201 26.492 1.00 91.94 121 GLU A CA 1
ATOM 991 C C . GLU A 1 121 ? -17.860 -2.367 28.014 1.00 91.94 121 GLU A C 1
ATOM 993 O O . GLU A 1 121 ? -18.874 -2.714 28.620 1.00 91.94 121 GLU A O 1
ATOM 998 N N . MET A 1 122 ? -16.722 -2.063 28.648 1.00 91.19 122 MET A N 1
ATOM 999 C CA . MET A 1 122 ? -16.616 -2.051 30.112 1.00 91.19 122 MET A CA 1
ATOM 1000 C C . MET A 1 122 ? -17.616 -1.086 30.752 1.00 91.19 122 MET A C 1
ATOM 1002 O O . MET A 1 122 ? -18.331 -1.473 31.669 1.00 91.19 122 MET A O 1
ATOM 1006 N N . GLU A 1 123 ? -17.718 0.139 30.239 1.00 93.06 123 GLU A N 1
ATOM 1007 C CA . GLU A 1 123 ? -18.636 1.152 30.770 1.00 93.06 123 GLU A CA 1
ATOM 1008 C C . GLU A 1 123 ? -20.109 0.729 30.613 1.00 93.06 123 GLU A C 1
ATOM 1010 O O . GLU A 1 123 ? -20.929 0.924 31.513 1.00 93.06 123 GLU A O 1
ATOM 1015 N N . ALA A 1 124 ? -20.446 0.063 29.503 1.00 93.19 124 ALA A N 1
ATOM 1016 C CA . ALA A 1 124 ? -21.770 -0.514 29.298 1.00 93.19 124 ALA A CA 1
ATOM 1017 C C . ALA A 1 124 ? -22.068 -1.676 30.263 1.00 93.19 124 ALA A C 1
ATOM 1019 O O . ALA A 1 124 ? -23.200 -1.804 30.735 1.00 93.19 124 ALA A O 1
ATOM 1020 N N . MET A 1 125 ? -21.080 -2.525 30.558 1.00 91.00 125 MET A N 1
ATOM 1021 C CA . MET A 1 125 ? -21.231 -3.610 31.533 1.00 91.00 125 MET A CA 1
ATOM 1022 C C . MET A 1 125 ? -21.374 -3.079 32.961 1.00 91.00 125 MET A C 1
ATOM 1024 O O . MET A 1 125 ? -22.270 -3.528 33.673 1.00 91.00 125 MET A O 1
ATOM 1028 N N . ASP A 1 126 ? -20.570 -2.090 33.354 1.00 90.75 126 ASP A N 1
ATOM 1029 C CA . ASP A 1 126 ? -20.660 -1.449 34.671 1.00 90.75 126 ASP A CA 1
ATOM 1030 C C . ASP A 1 126 ? -22.029 -0.793 34.878 1.00 90.75 126 ASP A C 1
ATOM 1032 O O . ASP A 1 126 ? -22.646 -0.947 35.935 1.00 90.75 126 ASP A O 1
ATOM 1036 N N . LYS A 1 127 ? -22.558 -0.129 33.841 1.00 93.75 127 LYS A N 1
ATOM 1037 C CA . LYS A 1 127 ? -23.911 0.434 33.874 1.00 93.75 127 LYS A CA 1
ATOM 1038 C C . LYS A 1 127 ? -24.976 -0.645 34.094 1.00 93.75 127 LYS A C 1
ATOM 1040 O O . LYS A 1 127 ? -25.814 -0.493 34.980 1.00 93.75 127 LYS A O 1
ATOM 1045 N N . LYS A 1 128 ? -24.924 -1.749 33.340 1.00 92.56 128 LYS A N 1
ATOM 1046 C CA . LYS A 1 128 ? -25.860 -2.877 33.516 1.00 92.56 128 LYS A CA 1
ATOM 1047 C C . LYS A 1 128 ? -25.756 -3.506 34.906 1.00 92.56 128 LYS A C 1
ATOM 1049 O O . LYS A 1 128 ? -26.764 -3.932 35.461 1.00 92.56 128 LYS A O 1
ATOM 1054 N N . LEU A 1 129 ? -24.552 -3.567 35.473 1.00 89.31 129 LEU A N 1
ATOM 1055 C CA . LEU A 1 129 ? -24.327 -4.091 36.818 1.00 89.31 129 LEU A CA 1
ATOM 1056 C C . LEU A 1 129 ? -24.967 -3.190 37.881 1.00 89.31 129 LEU A C 1
ATOM 1058 O O . LEU A 1 129 ? -25.567 -3.703 38.826 1.00 89.31 129 LEU A O 1
ATOM 1062 N N . LEU A 1 130 ? -24.874 -1.866 37.723 1.00 90.50 130 LEU A N 1
ATOM 1063 C CA . LEU A 1 130 ? -25.539 -0.908 38.610 1.00 90.50 130 LEU A CA 1
ATOM 1064 C C . LEU A 1 130 ? -27.064 -1.034 38.549 1.00 90.50 130 LEU A C 1
ATOM 1066 O O . LEU A 1 130 ? -27.687 -1.137 39.603 1.00 90.50 130 LEU A O 1
ATOM 1070 N N . GLU A 1 131 ? -27.641 -1.102 37.347 1.00 90.50 131 GLU A N 1
ATOM 1071 C CA . GLU A 1 131 ? -29.088 -1.286 37.152 1.00 90.50 131 GLU A CA 1
ATOM 1072 C C . GLU A 1 131 ? -29.575 -2.596 37.798 1.00 90.50 131 GLU A C 1
ATOM 1074 O O . GLU A 1 131 ? -30.505 -2.584 38.602 1.00 90.50 131 GLU A O 1
ATOM 1079 N N . ALA A 1 132 ? -28.884 -3.717 37.556 1.00 89.12 132 ALA A N 1
ATOM 1080 C CA . ALA A 1 132 ? -29.234 -5.007 38.158 1.00 89.12 132 ALA A CA 1
ATOM 1081 C C . ALA A 1 132 ? -29.126 -5.002 39.694 1.00 89.12 132 ALA A C 1
ATOM 1083 O O . ALA A 1 132 ? -29.888 -5.679 40.388 1.00 89.12 132 ALA A O 1
ATOM 1084 N N . LYS A 1 133 ? -28.172 -4.245 40.252 1.00 87.62 133 LYS A N 1
ATOM 1085 C CA . LYS A 1 133 ? -28.005 -4.110 41.703 1.00 87.62 133 LYS A CA 1
ATOM 1086 C C . LYS A 1 133 ? -29.120 -3.273 42.329 1.00 87.62 133 LYS A C 1
ATOM 1088 O O . LYS A 1 133 ? -29.535 -3.574 43.448 1.00 87.62 133 LYS A O 1
ATOM 1093 N N . GLU A 1 134 ? -29.586 -2.238 41.635 1.00 88.38 134 GLU A N 1
ATOM 1094 C CA . GLU A 1 134 ? -30.715 -1.420 42.078 1.00 88.38 134 GLU A CA 1
ATOM 1095 C C . GLU A 1 134 ? -32.021 -2.225 42.044 1.00 88.38 134 GLU A C 1
ATOM 1097 O O . GLU A 1 134 ? -32.717 -2.287 43.056 1.00 88.38 134 GLU A O 1
ATOM 1102 N N . GLU A 1 135 ? -32.273 -2.964 40.960 1.00 86.00 135 GLU A N 1
ATOM 1103 C CA . GLU A 1 135 ? -33.433 -3.857 40.833 1.00 86.00 135 GLU A CA 1
ATOM 1104 C C . GLU A 1 135 ? -33.431 -4.957 41.912 1.00 86.00 135 GLU A C 1
ATOM 1106 O O . GLU A 1 135 ? -34.450 -5.236 42.546 1.00 86.00 135 GLU A O 1
ATOM 1111 N N . ALA A 1 136 ? -32.271 -5.560 42.196 1.00 88.44 136 ALA A N 1
ATOM 1112 C CA . ALA A 1 136 ? -32.142 -6.544 43.270 1.00 88.44 136 ALA A CA 1
ATOM 1113 C C . ALA A 1 136 ? -32.438 -5.944 44.655 1.00 88.44 136 ALA A C 1
ATOM 1115 O O . ALA A 1 136 ? -33.044 -6.606 45.502 1.00 88.44 136 ALA A O 1
ATOM 1116 N N . LYS A 1 137 ? -32.027 -4.691 44.892 1.00 90.44 137 LYS A N 1
ATOM 1117 C CA . LYS A 1 137 ? -32.317 -3.980 46.139 1.00 90.44 137 LYS A CA 1
ATOM 1118 C C . LYS A 1 137 ? -33.813 -3.695 46.270 1.00 90.44 137 LYS A C 1
ATOM 1120 O O . LYS A 1 137 ? -34.378 -3.974 47.324 1.00 90.44 137 LYS A O 1
ATOM 1125 N N . GLU A 1 138 ? -34.449 -3.200 45.212 1.00 87.06 138 GLU A N 1
ATOM 1126 C CA . GLU A 1 138 ? -35.887 -2.918 45.196 1.00 87.06 138 GLU A CA 1
ATOM 1127 C C . GLU A 1 138 ? -36.707 -4.193 45.431 1.00 87.06 138 GLU A C 1
ATOM 1129 O O . GLU A 1 138 ? -37.597 -4.217 46.283 1.00 87.06 138 GLU A O 1
ATOM 1134 N N . ASN A 1 139 ? -36.342 -5.293 44.768 1.00 87.06 139 ASN A N 1
ATOM 1135 C CA . ASN A 1 139 ? -36.971 -6.596 44.975 1.00 87.06 139 ASN A CA 1
ATOM 1136 C C . ASN A 1 139 ? -36.848 -7.084 46.426 1.00 87.06 139 ASN A C 1
ATOM 1138 O O . ASN A 1 139 ? -37.811 -7.620 46.981 1.00 87.06 139 ASN A O 1
ATOM 1142 N N . ASN A 1 140 ? -35.691 -6.874 47.059 1.00 89.88 140 ASN A N 1
ATOM 1143 C CA . ASN A 1 140 ? -35.497 -7.223 48.463 1.00 89.88 140 ASN A CA 1
ATOM 1144 C C . ASN A 1 140 ? -36.366 -6.356 49.393 1.00 89.88 140 ASN A C 1
ATOM 1146 O O . ASN A 1 140 ? -37.036 -6.877 50.280 1.00 89.88 140 ASN A O 1
ATOM 1150 N N . GLU A 1 141 ? -36.434 -5.043 49.154 1.00 91.06 141 GLU A N 1
ATOM 1151 C CA . GLU A 1 141 ? -37.294 -4.133 49.924 1.00 91.06 141 GLU A CA 1
ATOM 1152 C C . GLU A 1 141 ? -38.789 -4.475 49.781 1.00 91.06 141 GLU A C 1
ATOM 1154 O O . GLU A 1 141 ? -39.547 -4.396 50.751 1.00 91.06 141 GLU A O 1
ATOM 1159 N N . VAL A 1 142 ? -39.229 -4.879 48.584 1.00 89.69 142 VAL A N 1
ATOM 1160 C CA . VAL A 1 142 ? -40.602 -5.354 48.341 1.00 89.69 142 VAL A CA 1
ATOM 1161 C C . VAL A 1 142 ? -40.880 -6.648 49.106 1.00 89.69 142 VAL A C 1
ATOM 1163 O O . VAL A 1 142 ? -41.961 -6.795 49.681 1.00 89.69 142 VAL A O 1
ATOM 1166 N N . MET A 1 143 ? -39.924 -7.580 49.133 1.00 87.56 143 MET A N 1
ATOM 1167 C CA . MET A 1 143 ? -40.058 -8.834 49.876 1.00 87.56 143 MET A CA 1
ATOM 1168 C C .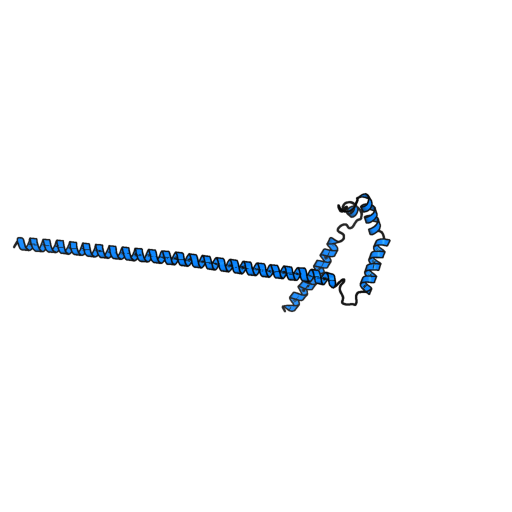 MET A 1 143 ? -40.184 -8.582 51.384 1.00 87.56 143 MET A C 1
ATOM 1170 O O . MET A 1 143 ? -41.100 -9.119 52.005 1.00 87.56 143 MET A O 1
ATOM 1174 N N . GLU A 1 144 ? -39.334 -7.724 51.954 1.00 86.75 144 GLU A N 1
ATOM 1175 C CA . GLU A 1 144 ? -39.366 -7.351 53.378 1.00 86.75 144 GLU A CA 1
ATOM 1176 C C . GLU A 1 144 ? -40.686 -6.672 53.779 1.00 86.75 144 GLU A C 1
ATOM 1178 O O . GLU A 1 144 ? -41.252 -6.971 54.837 1.00 86.75 144 GLU A O 1
ATOM 1183 N N . ARG A 1 145 ? -41.237 -5.808 52.912 1.00 88.50 145 ARG A N 1
ATOM 1184 C CA . ARG A 1 145 ? -42.565 -5.206 53.121 1.00 88.50 145 ARG A CA 1
ATOM 1185 C C . ARG A 1 145 ? -43.671 -6.257 53.176 1.00 88.50 145 ARG A C 1
ATOM 1187 O O . ARG A 1 145 ? -44.430 -6.264 54.140 1.00 88.50 145 ARG A O 1
ATOM 1194 N N . LYS A 1 146 ? -43.717 -7.181 52.209 1.00 89.62 146 LYS A N 1
ATOM 1195 C CA . LYS A 1 146 ? -44.707 -8.276 52.192 1.00 89.62 146 LYS A CA 1
ATOM 1196 C C . LYS A 1 146 ? -44.592 -9.184 53.418 1.00 89.62 146 LYS A C 1
ATOM 1198 O O . LYS A 1 146 ? -45.600 -9.631 53.953 1.00 89.62 146 LYS A O 1
ATOM 1203 N N . LEU A 1 147 ? -43.367 -9.457 53.869 1.00 86.69 147 LEU A N 1
ATOM 1204 C CA . LEU A 1 147 ? -43.110 -10.256 55.070 1.00 86.69 147 LEU A CA 1
ATOM 1205 C C . LEU A 1 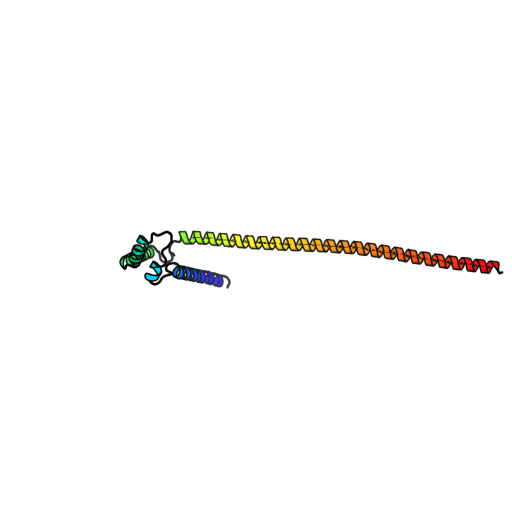147 ? -43.601 -9.555 56.341 1.00 86.69 147 LEU A C 1
ATOM 1207 O O . LEU A 1 147 ? -44.108 -10.211 57.248 1.00 86.69 147 LEU A O 1
ATOM 1211 N N . SER A 1 148 ? -43.444 -8.235 56.408 1.00 86.69 148 SER A N 1
ATOM 1212 C CA . SER A 1 148 ? -43.907 -7.418 57.532 1.00 86.69 148 SER A CA 1
ATOM 1213 C C . SER A 1 148 ? -45.433 -7.294 57.559 1.00 86.69 148 SER A C 1
ATOM 1215 O O . SER A 1 148 ? -46.028 -7.436 58.621 1.00 86.69 148 SER A O 1
ATOM 1217 N N . GLU A 1 149 ? -46.064 -7.108 56.399 1.00 87.50 149 GLU A N 1
ATOM 1218 C CA . GLU A 1 149 ? -47.524 -7.071 56.240 1.00 87.50 149 GLU A CA 1
ATOM 1219 C C . GLU A 1 149 ? -48.162 -8.401 56.669 1.00 87.50 149 GLU A C 1
ATOM 1221 O O . GLU A 1 149 ? -48.998 -8.421 57.565 1.00 87.50 149 GLU A O 1
ATOM 1226 N N . ALA A 1 150 ? -47.648 -9.533 56.174 1.00 84.81 150 ALA A N 1
ATOM 1227 C CA . ALA A 1 150 ? -48.136 -10.856 56.571 1.00 84.81 150 ALA A CA 1
ATOM 1228 C C . ALA A 1 150 ? -47.954 -11.154 58.074 1.00 84.81 150 ALA A C 1
ATOM 1230 O O . ALA A 1 150 ? -48.736 -11.901 58.665 1.00 84.81 150 ALA A O 1
ATOM 1231 N N . LYS A 1 151 ? -46.911 -10.597 58.709 1.00 84.31 151 LYS A N 1
ATOM 1232 C CA . LYS A 1 151 ? -46.727 -10.690 60.168 1.00 84.31 151 LYS A CA 1
ATOM 1233 C C . LYS A 1 151 ? -47.773 -9.868 60.919 1.00 84.31 151 LYS A C 1
ATOM 1235 O O . LYS A 1 151 ? -48.313 -10.370 61.900 1.00 84.31 151 LYS A O 1
ATOM 1240 N N . MET A 1 152 ? -48.063 -8.654 60.451 1.00 82.75 152 MET A N 1
ATOM 1241 C CA . MET A 1 152 ? -49.121 -7.803 61.002 1.00 82.75 152 MET A CA 1
ATOM 1242 C C . MET A 1 152 ? -50.492 -8.484 60.904 1.00 82.75 152 MET A C 1
ATOM 1244 O O . MET A 1 152 ? -51.189 -8.573 61.911 1.00 82.75 152 MET A O 1
ATOM 1248 N N . ASP A 1 153 ? -50.828 -9.052 59.742 1.00 80.62 153 ASP A N 1
ATOM 1249 C CA . ASP A 1 153 ? -52.094 -9.767 59.524 1.00 80.62 153 ASP A CA 1
ATOM 1250 C C . ASP A 1 153 ? -52.248 -10.957 60.487 1.00 80.62 153 ASP A C 1
ATOM 1252 O O . ASP A 1 153 ? -53.317 -11.206 61.045 1.00 80.62 153 ASP A O 1
ATOM 1256 N N . MET A 1 154 ? -51.162 -11.701 60.729 1.00 80.19 154 MET A N 1
ATOM 1257 C CA . MET A 1 154 ? -51.151 -12.798 61.702 1.00 80.19 154 MET A CA 1
ATOM 1258 C C . MET A 1 154 ? -51.358 -12.303 63.140 1.00 80.19 154 MET A C 1
ATOM 1260 O O . MET A 1 154 ? -52.089 -12.943 63.902 1.00 80.19 154 MET A O 1
ATOM 1264 N N . GLU A 1 155 ? -50.737 -11.189 63.534 1.00 75.88 155 GLU A N 1
ATOM 1265 C CA . GLU A 1 155 ? -50.950 -10.582 64.855 1.00 75.88 155 GLU A CA 1
ATOM 1266 C C . GLU A 1 155 ? -52.390 -10.083 65.029 1.00 75.88 155 GLU A C 1
ATOM 1268 O O . GLU A 1 155 ? -52.985 -10.333 66.078 1.00 75.88 155 GLU A O 1
ATOM 1273 N N . GLU A 1 156 ? -52.982 -9.472 64.001 1.00 74.44 156 GLU A N 1
ATOM 1274 C CA . GLU A 1 156 ? -54.374 -9.008 64.008 1.00 74.44 156 GLU A CA 1
ATOM 1275 C C . GLU A 1 156 ? -55.361 -10.176 64.156 1.00 74.44 156 GLU A C 1
ATOM 1277 O O . GLU A 1 156 ? -56.202 -10.170 65.058 1.00 74.44 156 GLU A O 1
ATOM 1282 N N . ILE A 1 157 ? -55.182 -11.250 63.377 1.00 75.56 157 ILE A N 1
ATOM 1283 C CA . ILE A 1 157 ? -55.980 -12.483 63.504 1.00 75.56 157 ILE A CA 1
ATOM 1284 C C . ILE A 1 157 ? -55.856 -13.084 64.913 1.00 75.56 157 ILE A C 1
ATOM 1286 O O . ILE A 1 157 ? -56.817 -13.639 65.456 1.00 75.56 157 ILE A O 1
ATOM 1290 N N . THR A 1 158 ? -54.666 -13.020 65.510 1.00 74.38 158 THR A N 1
ATOM 1291 C CA . THR A 1 158 ? -54.434 -13.556 66.857 1.00 74.38 158 THR A CA 1
ATOM 1292 C C . THR A 1 158 ? -55.110 -12.683 67.917 1.00 74.38 158 THR A C 1
ATOM 1294 O O . THR A 1 158 ? -55.735 -13.216 68.835 1.00 74.38 158 THR A O 1
ATOM 1297 N N . ALA A 1 159 ? -55.041 -11.357 67.776 1.00 69.94 159 ALA A N 1
ATOM 1298 C CA . ALA A 1 159 ? -55.689 -10.407 68.673 1.00 69.94 159 ALA A CA 1
ATOM 1299 C C . ALA A 1 159 ? -57.220 -10.553 68.665 1.00 69.94 159 ALA A C 1
ATOM 1301 O O . ALA A 1 159 ? -57.828 -10.582 69.738 1.00 69.94 159 ALA A O 1
ATOM 1302 N N . ASP A 1 160 ? -57.835 -10.725 67.492 1.00 71.25 160 ASP A N 1
ATOM 1303 C CA . ASP A 1 160 ? -59.283 -10.930 67.369 1.00 71.25 160 ASP A CA 1
ATOM 1304 C C . ASP A 1 160 ? -59.744 -12.239 68.023 1.00 71.25 160 ASP A C 1
ATOM 1306 O O . ASP A 1 160 ? -60.691 -12.236 68.812 1.00 71.25 160 ASP A O 1
ATOM 1310 N N . LYS A 1 161 ? -59.018 -13.346 67.813 1.00 74.75 161 LYS A N 1
ATOM 1311 C CA . LYS A 1 161 ? -59.331 -14.635 68.459 1.00 74.75 161 LYS A CA 1
ATOM 1312 C C . LYS A 1 161 ? -59.199 -14.591 69.982 1.00 74.75 161 LYS A C 1
ATOM 1314 O O . LYS A 1 161 ? -59.992 -15.213 70.689 1.00 74.75 161 LYS A O 1
ATOM 1319 N N . VAL A 1 162 ? -58.209 -13.866 70.507 1.00 68.44 162 VAL A N 1
ATOM 1320 C CA . VAL A 1 162 ? -58.058 -13.656 71.958 1.00 68.44 162 VAL A CA 1
ATOM 1321 C C . VAL A 1 162 ? -59.233 -12.841 72.506 1.00 68.44 162 VAL A C 1
ATOM 1323 O O . VAL A 1 162 ? -59.750 -13.150 73.577 1.00 68.44 162 VAL A O 1
ATOM 1326 N N . LYS A 1 163 ? -59.698 -11.834 71.764 1.00 70.62 163 LYS A N 1
ATOM 1327 C CA . LYS A 1 163 ? -60.814 -10.969 72.161 1.00 70.62 163 LYS A CA 1
ATOM 1328 C C . LYS A 1 163 ? -62.162 -11.700 72.152 1.00 70.62 163 LYS A C 1
ATOM 1330 O O . LYS A 1 163 ? -62.922 -11.548 73.106 1.00 70.62 163 LYS A O 1
ATOM 1335 N N . GLU A 1 164 ? -62.424 -12.539 71.147 1.00 65.31 164 GLU A N 1
ATOM 1336 C CA . GLU A 1 164 ? -63.595 -13.435 71.111 1.00 65.31 164 GLU A CA 1
ATOM 1337 C C . GLU A 1 164 ? -63.576 -14.457 72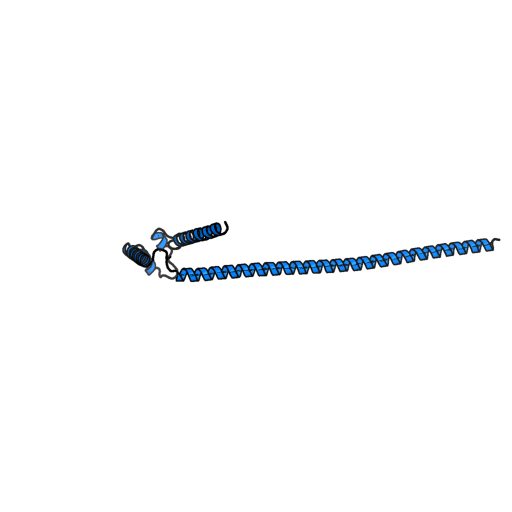.256 1.00 65.31 164 GLU A C 1
ATOM 1339 O O . GLU A 1 164 ? -64.595 -14.675 72.910 1.00 65.31 164 GLU A O 1
ATOM 1344 N N . GLY A 1 16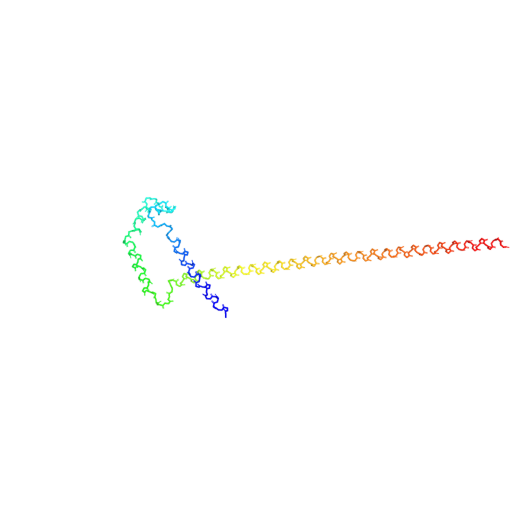5 ? -62.412 -15.046 72.555 1.00 60.44 165 GLY A N 1
ATOM 1345 C CA . GLY A 1 165 ? -62.261 -15.986 73.671 1.00 60.44 165 GLY A CA 1
ATOM 1346 C C . GLY A 1 165 ? -62.522 -15.353 75.043 1.00 60.44 165 GLY A C 1
ATOM 1347 O O . GLY A 1 165 ? -63.058 -16.010 75.931 1.00 60.44 165 GLY A O 1
ATOM 1348 N N . ILE A 1 166 ? -62.192 -14.068 75.210 1.00 59.44 166 ILE A N 1
ATOM 1349 C CA . ILE A 1 166 ? -62.476 -13.304 76.435 1.00 59.44 166 ILE A CA 1
ATOM 1350 C C . ILE A 1 166 ? -63.966 -12.938 76.546 1.00 59.44 166 ILE A C 1
ATOM 1352 O O . ILE A 1 166 ? -64.480 -12.874 77.655 1.00 59.44 166 ILE A O 1
ATOM 1356 N N . GLN A 1 167 ? -64.678 -12.721 75.435 1.00 58.19 167 GLN A N 1
ATOM 1357 C CA . GLN A 1 167 ? -66.120 -12.417 75.450 1.00 58.19 167 GLN A CA 1
ATOM 1358 C C . GLN A 1 167 ? -67.018 -13.638 75.722 1.00 58.19 167 GLN A C 1
ATOM 1360 O O . GLN A 1 167 ? -68.191 -13.462 76.045 1.00 58.19 167 GLN A O 1
ATOM 1365 N N . HIS A 1 168 ? -66.484 -14.857 75.594 1.00 53.81 168 HIS A N 1
ATOM 1366 C CA . HIS A 1 168 ? -67.202 -16.112 75.843 1.00 53.81 168 HIS A CA 1
ATOM 1367 C C . HIS A 1 168 ? -66.914 -16.763 77.215 1.00 53.81 168 HIS A C 1
ATOM 1369 O O . HIS A 1 168 ? -67.439 -17.848 77.480 1.00 53.81 168 HIS A O 1
ATOM 1375 N N . MET A 1 169 ? -66.121 -16.115 78.080 1.00 45.94 169 MET A N 1
ATOM 1376 C CA . MET A 1 169 ? -65.965 -16.438 79.513 1.00 45.94 169 MET A CA 1
ATOM 1377 C C . MET A 1 169 ? -66.898 -15.590 80.375 1.00 45.94 169 MET A C 1
ATOM 1379 O O . MET A 1 169 ? -67.408 -16.145 81.374 1.00 45.94 169 MET A O 1
#

Sequence (169 aa):
MKRILMMSFGSKWKESKHEAKTIGYDPHKIDIERLAHCPDRVEENQWSSLVHYWSSKEAKKQMNDLVEVYLELNVPGSAPNHVYSQAEKRDFDTRVEMEVQKATSAMKIEMTEKMYEAKKEMEAMDKKLLEAKEEAKENNEVMERKLSEAKMDMEEITADKVKEGIQHM